Protein AF-A0A432RDG1-F1 (afdb_monomer_lite)

pLDDT: mean 86.41, std 6.57, range [56.5, 96.06]

Foldseek 3Di:
DLVVLLVVLVVLQVQLVVLVVPPPDPPVVSVVSSVVSCVCSLVSCVVSLVVVCCVVAVVDPHGPLVVLLVLLVVLLVVQLVVQQVCCCPPVVDDDDPVSSVCSNVVVDRHPPSVSSNVSSVVSVVCVVCVVVVNVCVVDVVVVVVVVVVVVVVVVD

Structure (mmCIF, N/CA/C/O backbone):
data_AF-A0A432RDG1-F1
#
_entry.id   AF-A0A432RDG1-F1
#
loop_
_atom_site.group_PDB
_atom_site.id
_atom_site.type_symbol
_atom_site.label_atom_id
_atom_site.label_alt_id
_atom_site.label_comp_id
_atom_site.label_asym_id
_atom_site.label_entity_id
_atom_site.label_seq_id
_atom_site.pdbx_PDB_ins_code
_atom_site.Cartn_x
_atom_site.Cartn_y
_atom_site.Cartn_z
_atom_site.occupancy
_atom_site.B_iso_or_equiv
_atom_site.auth_seq_id
_atom_site.auth_comp_id
_atom_site.auth_asym_id
_atom_site.auth_atom_id
_atom_site.pdbx_PDB_model_num
ATOM 1 N N . MET A 1 1 ? -7.471 18.696 6.693 1.00 64.75 1 MET A N 1
ATOM 2 C CA . MET A 1 1 ? -6.035 18.583 7.064 1.00 64.75 1 MET A CA 1
ATOM 3 C C . MET A 1 1 ? -5.393 17.302 6.543 1.00 64.75 1 MET A C 1
ATOM 5 O O . MET A 1 1 ? -4.298 17.383 6.000 1.00 64.75 1 MET A O 1
ATOM 9 N N . ILE A 1 2 ? -6.029 16.132 6.692 1.00 80.62 2 ILE A N 1
ATOM 10 C CA . ILE A 1 2 ? -5.432 14.869 6.232 1.00 80.62 2 ILE A CA 1
ATOM 11 C C . ILE A 1 2 ? -5.321 14.763 4.707 1.00 80.62 2 ILE A C 1
ATOM 13 O O . ILE A 1 2 ? -4.343 14.217 4.206 1.00 80.62 2 ILE A O 1
ATOM 17 N N . ASP A 1 3 ? -6.258 15.360 3.974 1.00 83.75 3 ASP A N 1
ATOM 18 C CA . ASP A 1 3 ? -6.261 15.342 2.507 1.00 83.75 3 ASP A CA 1
ATOM 19 C C . ASP A 1 3 ? -5.093 16.141 1.919 1.00 83.75 3 ASP A C 1
ATOM 21 O O . ASP A 1 3 ? -4.480 15.712 0.949 1.00 83.75 3 ASP A O 1
ATOM 25 N N . ILE A 1 4 ? -4.699 17.240 2.575 1.00 87.19 4 ILE A N 1
ATOM 26 C CA . ILE A 1 4 ? -3.528 18.043 2.187 1.00 87.19 4 ILE A CA 1
ATOM 27 C C . ILE A 1 4 ? -2.240 17.232 2.374 1.00 87.19 4 ILE A C 1
ATOM 29 O O . ILE A 1 4 ? -1.399 17.197 1.481 1.00 87.19 4 ILE A O 1
ATOM 33 N N . LYS A 1 5 ? -2.100 16.530 3.510 1.00 87.44 5 LYS A N 1
ATOM 34 C CA . LYS A 1 5 ? -0.937 15.664 3.774 1.00 87.44 5 LYS A CA 1
ATOM 35 C C . LYS A 1 5 ? -0.832 14.549 2.736 1.00 87.44 5 LYS A C 1
ATOM 37 O O . LYS A 1 5 ? 0.238 14.347 2.177 1.00 87.44 5 LYS A O 1
ATOM 42 N N . LYS A 1 6 ? -1.948 13.878 2.427 1.00 85.19 6 LYS A N 1
ATOM 43 C CA . LYS A 1 6 ? -2.005 12.881 1.349 1.00 85.19 6 LYS A CA 1
ATOM 44 C C . LYS A 1 6 ? -1.621 13.490 0.002 1.00 85.19 6 LYS A C 1
ATOM 46 O O . LYS A 1 6 ? -0.825 12.890 -0.704 1.00 85.19 6 LYS A O 1
ATOM 51 N N . GLY A 1 7 ? -2.122 14.681 -0.326 1.00 88.06 7 GLY A N 1
ATOM 52 C CA . GLY A 1 7 ? -1.780 15.383 -1.565 1.00 88.06 7 GLY A CA 1
ATOM 53 C C . GLY A 1 7 ? -0.280 15.653 -1.709 1.00 88.06 7 GLY A C 1
ATOM 54 O O . GLY A 1 7 ? 0.296 15.345 -2.746 1.00 88.06 7 GLY A O 1
ATOM 55 N N . ILE A 1 8 ? 0.375 16.143 -0.652 1.00 90.88 8 ILE A N 1
ATOM 56 C CA . ILE A 1 8 ? 1.833 16.365 -0.643 1.00 90.88 8 ILE A CA 1
ATOM 57 C C . ILE A 1 8 ? 2.590 15.046 -0.857 1.00 90.88 8 ILE A C 1
ATOM 59 O O . ILE A 1 8 ? 3.550 15.001 -1.622 1.00 90.88 8 ILE A O 1
ATOM 63 N N . LEU A 1 9 ? 2.137 13.961 -0.225 1.00 90.56 9 LEU A N 1
ATOM 64 C CA . LEU A 1 9 ? 2.739 12.638 -0.397 1.00 90.56 9 LEU A CA 1
ATOM 65 C C . LEU A 1 9 ? 2.556 12.107 -1.829 1.00 90.56 9 LEU A C 1
ATOM 67 O O . LEU A 1 9 ? 3.493 11.533 -2.379 1.00 90.56 9 LEU A O 1
ATOM 71 N N . VAL A 1 10 ? 1.399 12.346 -2.464 1.00 89.50 10 VAL A N 1
ATOM 72 C CA . VAL A 1 10 ? 1.170 11.987 -3.879 1.00 89.50 10 VAL A CA 1
ATOM 73 C C . VAL A 1 10 ? 2.147 12.744 -4.773 1.00 89.50 10 VAL A C 1
ATOM 75 O O . VAL A 1 10 ? 2.767 12.141 -5.643 1.00 89.50 10 VAL A O 1
ATOM 78 N N . LEU A 1 11 ? 2.329 14.048 -4.542 1.00 91.12 11 LEU A N 1
ATOM 79 C CA . LEU A 1 11 ? 3.281 14.852 -5.313 1.00 91.12 11 LEU A CA 1
ATOM 80 C C . LEU A 1 11 ? 4.718 14.339 -5.158 1.00 91.12 11 LEU A C 1
ATOM 82 O O . LEU A 1 11 ? 5.439 14.253 -6.149 1.00 91.12 11 LEU A O 1
ATOM 86 N N . GLY A 1 12 ? 5.122 13.953 -3.945 1.00 88.75 12 GLY A N 1
ATOM 87 C CA . GLY A 1 12 ? 6.438 13.358 -3.706 1.00 88.75 12 GLY A CA 1
ATOM 88 C C . GLY A 1 12 ? 6.632 12.023 -4.434 1.00 88.75 12 GLY A C 1
ATOM 89 O O . GLY A 1 12 ? 7.689 11.797 -5.018 1.00 88.75 12 GLY A O 1
ATOM 90 N N . MET A 1 13 ? 5.610 11.163 -4.446 1.00 89.69 13 MET A N 1
ATOM 91 C CA . MET A 1 13 ? 5.640 9.874 -5.147 1.00 89.69 13 MET A CA 1
ATOM 92 C C . MET A 1 13 ? 5.726 10.073 -6.665 1.00 89.69 13 MET A C 1
ATOM 94 O O . MET A 1 13 ? 6.549 9.447 -7.330 1.00 89.69 13 MET A O 1
ATOM 98 N N . LEU A 1 14 ? 4.931 10.998 -7.216 1.00 89.62 14 LEU A N 1
ATOM 99 C CA . LEU A 1 14 ? 5.005 11.366 -8.631 1.00 89.62 14 LEU A CA 1
ATOM 100 C C . LEU A 1 14 ? 6.391 11.904 -8.996 1.00 89.62 14 LEU A C 1
ATOM 102 O O . LEU A 1 14 ? 6.940 11.510 -10.019 1.00 89.62 14 LEU A O 1
ATOM 106 N N . LEU A 1 15 ? 6.985 12.754 -8.152 1.00 89.75 15 LEU A N 1
ATOM 107 C CA . LEU A 1 15 ? 8.340 13.258 -8.368 1.00 89.75 15 LEU A CA 1
ATOM 108 C C . LEU A 1 15 ? 9.369 12.117 -8.407 1.00 89.75 15 LEU A C 1
ATOM 110 O O . LEU A 1 15 ? 10.203 12.085 -9.312 1.00 89.75 15 LEU A O 1
ATOM 114 N N . ALA A 1 16 ? 9.298 11.177 -7.460 1.00 88.31 16 ALA A N 1
ATOM 115 C CA . ALA A 1 16 ? 10.211 10.039 -7.400 1.00 88.31 16 ALA A CA 1
ATOM 116 C C . ALA A 1 16 ? 10.127 9.171 -8.663 1.00 88.31 16 ALA A C 1
ATOM 118 O O . ALA A 1 16 ? 11.168 8.833 -9.234 1.00 88.31 16 ALA A O 1
ATOM 119 N N . HIS A 1 17 ? 8.910 8.882 -9.135 1.00 87.25 17 HIS A N 1
ATOM 120 C CA . HIS A 1 17 ? 8.693 8.127 -10.366 1.00 87.25 17 HIS A CA 1
ATOM 121 C C . HIS A 1 17 ? 9.110 8.903 -11.613 1.00 87.25 17 HIS A C 1
ATOM 123 O O . HIS A 1 17 ? 9.752 8.322 -12.479 1.00 87.25 17 HIS A O 1
ATOM 129 N N . CYS A 1 18 ? 8.842 10.209 -11.706 1.00 88.50 18 CYS A N 1
ATOM 130 C CA . CYS A 1 18 ? 9.349 11.027 -12.811 1.00 88.50 18 CYS A CA 1
ATOM 131 C C . CYS A 1 18 ? 10.879 10.930 -12.916 1.00 88.50 18 CYS A C 1
ATOM 133 O O . CYS A 1 18 ? 11.409 10.736 -14.007 1.00 88.50 18 CYS A O 1
ATOM 135 N N . ILE A 1 19 ? 11.596 10.996 -11.789 1.00 87.44 19 ILE A N 1
ATOM 136 C CA . ILE A 1 19 ? 13.055 10.826 -11.783 1.00 87.44 19 ILE A CA 1
ATOM 137 C C . ILE A 1 19 ? 13.438 9.419 -12.268 1.00 87.44 19 ILE A C 1
ATOM 139 O O . ILE A 1 19 ? 14.300 9.302 -13.131 1.00 87.44 19 ILE A O 1
ATOM 143 N N . GLN A 1 20 ? 12.784 8.364 -11.773 1.00 85.00 20 GLN A N 1
ATOM 144 C CA . GLN A 1 20 ? 13.080 6.976 -12.163 1.00 85.00 20 GLN A CA 1
ATOM 145 C C . GLN A 1 20 ? 12.787 6.681 -13.641 1.00 85.00 20 GLN A C 1
ATOM 147 O O . GLN A 1 20 ? 13.546 5.955 -14.276 1.00 85.00 20 GLN A O 1
ATOM 152 N N . PHE A 1 21 ? 11.714 7.249 -14.196 1.00 82.75 21 PHE A N 1
ATOM 153 C CA . PHE A 1 21 ? 11.322 7.044 -15.591 1.00 82.75 21 PHE A CA 1
ATOM 154 C C . PHE A 1 21 ? 12.207 7.812 -16.575 1.00 82.75 21 PHE A C 1
ATOM 156 O O . PHE A 1 21 ? 12.590 7.267 -17.608 1.00 82.75 21 PHE A O 1
ATOM 163 N N . PHE A 1 22 ? 12.523 9.078 -16.284 1.00 83.44 22 PHE A N 1
ATOM 164 C CA . PHE A 1 22 ? 13.253 9.936 -17.224 1.00 83.44 22 PHE A CA 1
ATOM 165 C C . PHE A 1 22 ? 14.772 9.884 -17.051 1.00 83.44 22 PHE A C 1
ATOM 167 O O . PHE A 1 22 ? 15.501 10.293 -17.956 1.00 83.44 22 PHE A O 1
ATOM 174 N N . TYR A 1 23 ? 15.270 9.393 -15.915 1.00 78.75 23 TYR A N 1
ATOM 175 C CA . TYR A 1 23 ? 16.691 9.416 -15.600 1.00 78.75 23 TYR A CA 1
ATOM 176 C C . TYR A 1 23 ? 17.264 8.004 -15.420 1.00 78.75 23 TYR A C 1
ATOM 178 O O . TYR A 1 23 ? 17.197 7.416 -14.347 1.00 78.75 23 TYR A O 1
ATOM 186 N N . SER A 1 24 ? 17.892 7.482 -16.477 1.00 64.44 24 SER A N 1
ATOM 187 C CA . SER A 1 24 ? 18.588 6.179 -16.483 1.00 64.44 24 SER A CA 1
ATOM 188 C C . SER A 1 24 ? 20.103 6.295 -16.191 1.00 64.44 24 SER A C 1
ATOM 190 O O . SER A 1 24 ? 20.841 5.316 -16.244 1.00 64.44 24 SER A O 1
ATOM 192 N N . GLY A 1 25 ? 20.598 7.503 -15.887 1.00 68.06 25 GLY A N 1
ATOM 193 C CA . GLY A 1 25 ? 22.022 7.774 -15.655 1.00 68.06 25 GLY A CA 1
ATOM 194 C C . GLY A 1 25 ? 22.507 7.494 -14.225 1.00 68.06 25 GLY A C 1
ATOM 195 O O . GLY A 1 25 ? 21.731 7.462 -13.274 1.00 68.06 25 GLY A O 1
ATOM 196 N N . SER A 1 26 ? 23.827 7.387 -14.042 1.00 72.06 26 SER A N 1
ATOM 197 C CA . SER A 1 26 ? 24.503 7.108 -12.759 1.00 72.06 26 SER A CA 1
ATOM 198 C C . SER A 1 26 ? 24.633 8.321 -11.821 1.00 72.06 26 SER A C 1
ATOM 200 O O . SER A 1 26 ? 25.583 8.412 -11.041 1.00 72.06 26 SER A O 1
ATOM 202 N N . ASN A 1 27 ? 23.730 9.298 -11.910 1.00 83.50 27 ASN A N 1
ATOM 203 C CA . ASN A 1 27 ? 23.831 10.509 -11.098 1.00 83.50 27 ASN A CA 1
ATOM 204 C C . ASN A 1 27 ? 23.299 10.232 -9.694 1.00 83.50 27 ASN A C 1
ATOM 206 O O . ASN A 1 27 ? 22.091 10.203 -9.448 1.00 83.50 27 ASN A O 1
ATOM 210 N N . LEU A 1 28 ? 24.246 9.996 -8.788 1.00 85.12 28 LEU A N 1
ATOM 211 C CA . LEU A 1 28 ? 24.001 9.561 -7.418 1.00 85.12 28 LEU A CA 1
ATOM 212 C C . LEU A 1 28 ? 23.024 10.487 -6.680 1.00 85.12 28 LEU A C 1
ATOM 214 O O . LEU A 1 28 ? 22.172 10.005 -5.943 1.00 85.12 28 LEU A O 1
ATOM 218 N N . LEU A 1 29 ? 23.087 11.800 -6.933 1.00 87.06 29 LEU A N 1
ATOM 219 C CA . LEU A 1 29 ? 22.193 12.781 -6.313 1.00 87.06 29 LEU A CA 1
ATOM 220 C C . LEU A 1 29 ? 20.721 12.540 -6.668 1.00 87.06 29 LEU A C 1
ATOM 222 O O . LEU A 1 29 ? 19.878 12.494 -5.776 1.00 87.06 29 LEU A O 1
ATOM 226 N N . LEU A 1 30 ? 20.405 12.347 -7.951 1.00 86.94 30 LEU A N 1
ATOM 227 C CA . LEU A 1 30 ? 19.032 12.086 -8.404 1.00 86.94 30 LEU A CA 1
ATOM 228 C C . LEU A 1 30 ? 18.506 10.756 -7.859 1.00 86.94 30 LEU A C 1
ATOM 230 O O . LEU A 1 30 ? 17.350 10.680 -7.441 1.00 86.94 30 LEU A O 1
ATOM 234 N N . LYS A 1 31 ? 19.370 9.737 -7.796 1.00 86.56 31 LYS A N 1
ATOM 235 C CA . LYS A 1 31 ? 19.035 8.448 -7.188 1.00 86.56 31 LYS A CA 1
ATOM 236 C C . LYS A 1 31 ? 18.710 8.598 -5.698 1.00 86.56 31 LYS A C 1
ATOM 238 O O . LYS A 1 31 ? 17.635 8.180 -5.279 1.00 86.56 31 LYS A O 1
ATOM 243 N N . CYS A 1 32 ? 19.569 9.270 -4.927 1.00 88.12 32 CYS A N 1
ATOM 244 C CA . CYS A 1 32 ? 19.329 9.530 -3.505 1.00 88.12 32 CYS A CA 1
ATOM 245 C C . CYS A 1 32 ? 18.0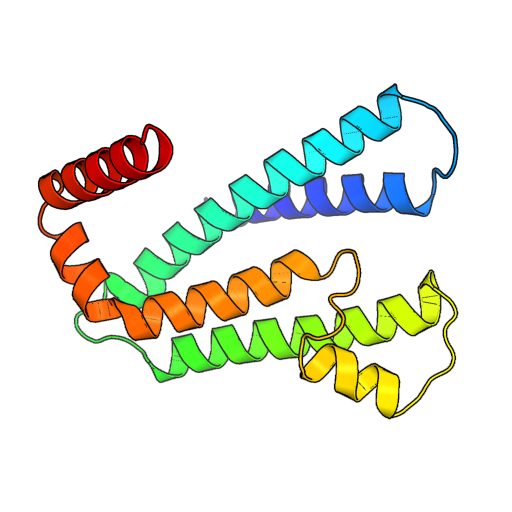46 10.337 -3.267 1.00 88.12 32 CYS A C 1
ATOM 247 O O . CYS A 1 32 ? 17.297 10.028 -2.344 1.00 88.12 32 CYS A O 1
ATOM 249 N N . ILE A 1 33 ? 17.764 11.348 -4.097 1.00 89.44 33 ILE A N 1
ATOM 250 C CA . ILE A 1 33 ? 16.529 12.139 -3.994 1.00 89.44 33 ILE A CA 1
ATOM 251 C C . ILE A 1 33 ? 15.300 11.261 -4.251 1.00 89.44 33 ILE A C 1
ATOM 253 O O . ILE A 1 33 ? 14.333 11.345 -3.496 1.00 89.44 33 ILE A O 1
ATOM 257 N N . SER A 1 34 ? 15.333 10.414 -5.284 1.00 89.56 34 SER A N 1
ATOM 258 C CA . SER A 1 34 ? 14.226 9.506 -5.607 1.00 89.56 34 SER A CA 1
ATOM 259 C C . SER A 1 34 ? 13.990 8.472 -4.501 1.00 89.56 34 SER A C 1
ATOM 261 O O . SER A 1 34 ? 12.855 8.286 -4.065 1.00 89.56 34 SER A O 1
ATOM 263 N N . GLU A 1 35 ? 15.049 7.846 -3.984 1.00 88.25 35 GLU A N 1
ATOM 264 C CA . GLU A 1 35 ? 14.954 6.882 -2.881 1.00 88.25 35 GLU A CA 1
ATOM 265 C C . GLU A 1 35 ? 14.443 7.536 -1.593 1.00 88.25 35 GLU A C 1
ATOM 267 O O . GLU A 1 35 ? 13.533 7.011 -0.952 1.00 88.25 35 GLU A O 1
ATOM 272 N N . TYR A 1 36 ? 14.960 8.718 -1.246 1.00 89.81 36 TYR A N 1
ATOM 273 C CA . TYR A 1 36 ? 14.481 9.486 -0.100 1.00 89.81 36 TYR A CA 1
ATOM 274 C C . TYR A 1 36 ? 13.003 9.860 -0.248 1.00 89.81 36 TYR A C 1
ATOM 276 O O . TYR A 1 36 ? 12.214 9.668 0.679 1.00 89.81 36 TYR A O 1
ATOM 284 N N . ALA A 1 37 ? 12.605 10.349 -1.426 1.00 89.06 37 ALA A N 1
ATOM 285 C CA . ALA A 1 37 ? 11.216 10.670 -1.717 1.00 89.06 37 ALA A CA 1
ATOM 286 C C . ALA A 1 37 ? 10.320 9.428 -1.598 1.00 89.06 37 ALA A C 1
ATOM 288 O O . ALA A 1 37 ? 9.276 9.507 -0.954 1.00 89.06 37 ALA A O 1
ATOM 289 N N . ASN A 1 38 ? 10.735 8.271 -2.119 1.00 88.19 38 ASN A N 1
ATOM 290 C CA . ASN A 1 38 ? 9.996 7.013 -1.972 1.00 88.19 38 ASN A CA 1
ATOM 291 C C . ASN A 1 38 ? 9.865 6.579 -0.504 1.00 88.19 38 ASN A C 1
ATOM 293 O O . ASN A 1 38 ? 8.766 6.245 -0.067 1.00 88.19 38 ASN A O 1
ATOM 297 N N . LEU A 1 39 ? 10.937 6.651 0.289 1.00 88.81 39 LEU A N 1
ATOM 298 C CA . LEU A 1 39 ? 10.907 6.288 1.712 1.00 88.81 39 LEU A CA 1
ATOM 299 C C . LEU A 1 39 ? 9.963 7.186 2.523 1.00 88.81 39 LEU A C 1
ATOM 301 O O . LEU A 1 39 ? 9.137 6.698 3.304 1.00 88.81 39 LEU A O 1
ATOM 305 N N . VAL A 1 40 ? 10.058 8.502 2.329 1.00 91.12 40 VAL A N 1
ATOM 306 C CA . VAL A 1 40 ? 9.215 9.478 3.034 1.00 91.12 40 VAL A CA 1
ATOM 307 C C . VAL A 1 40 ? 7.759 9.356 2.595 1.00 91.12 40 VAL A C 1
ATOM 309 O O . VAL A 1 40 ? 6.852 9.384 3.428 1.00 91.12 40 VAL A O 1
ATOM 312 N N . THR A 1 41 ? 7.514 9.204 1.294 1.00 90.50 41 THR A N 1
ATOM 313 C CA . THR A 1 41 ? 6.148 9.131 0.768 1.00 90.50 41 THR A CA 1
ATOM 314 C C . THR A 1 41 ? 5.473 7.835 1.171 1.00 90.50 41 THR A C 1
ATOM 316 O O . THR A 1 41 ? 4.344 7.882 1.656 1.00 90.50 41 THR A O 1
ATOM 319 N N . PHE A 1 42 ? 6.169 6.700 1.087 1.00 85.88 42 PHE A N 1
ATOM 320 C CA . PHE A 1 42 ? 5.640 5.415 1.528 1.00 85.88 42 PHE A CA 1
ATOM 321 C C . PHE A 1 42 ? 5.271 5.419 3.012 1.00 85.88 42 PHE A C 1
ATOM 323 O O . PHE A 1 42 ? 4.120 5.152 3.363 1.00 85.88 42 PHE A O 1
ATOM 330 N N . SER A 1 43 ? 6.220 5.767 3.883 1.00 90.75 43 SER A N 1
ATOM 331 C CA . SER A 1 43 ? 5.985 5.806 5.332 1.00 90.75 43 SER A CA 1
ATOM 332 C C . SER A 1 43 ? 4.881 6.801 5.703 1.00 90.75 43 SER A C 1
ATOM 334 O O . SER A 1 43 ? 3.996 6.493 6.508 1.00 90.75 43 SER A O 1
ATOM 336 N N . GLY A 1 44 ? 4.859 7.967 5.053 1.00 90.94 44 GLY A N 1
ATOM 337 C CA . GLY A 1 44 ? 3.811 8.964 5.229 1.00 90.94 44 GLY A CA 1
ATOM 338 C C . GLY A 1 44 ? 2.435 8.469 4.778 1.00 90.94 44 GLY A C 1
ATOM 339 O O . GLY A 1 44 ? 1.444 8.689 5.485 1.00 90.94 44 GLY A O 1
ATOM 340 N N . PHE A 1 45 ? 2.351 7.775 3.639 1.00 90.00 45 PHE A N 1
ATOM 341 C CA . PHE A 1 45 ? 1.104 7.178 3.166 1.00 90.00 45 PHE A CA 1
ATOM 342 C C . PHE A 1 45 ? 0.625 6.082 4.098 1.00 90.00 45 PHE A C 1
ATOM 344 O O . PHE A 1 45 ? -0.553 6.083 4.443 1.00 90.00 45 PHE A O 1
ATOM 351 N N . PHE A 1 46 ? 1.519 5.206 4.552 1.00 89.81 46 PHE A N 1
ATOM 352 C CA . PHE A 1 46 ? 1.203 4.155 5.512 1.00 89.81 46 PHE A CA 1
ATOM 353 C C . PHE A 1 46 ? 0.604 4.741 6.797 1.00 89.81 46 PHE A C 1
ATOM 355 O O . PHE A 1 46 ? -0.461 4.311 7.242 1.00 89.81 46 PHE A O 1
ATOM 362 N N . PHE A 1 47 ? 1.211 5.797 7.344 1.00 90.31 47 PHE A N 1
ATOM 363 C CA . PHE A 1 47 ? 0.703 6.459 8.545 1.00 90.31 47 PHE A CA 1
ATOM 364 C C . PHE A 1 47 ? -0.650 7.148 8.313 1.00 90.31 47 PHE A C 1
ATOM 366 O O . PHE A 1 47 ? -1.594 6.970 9.087 1.00 90.31 47 PHE A O 1
ATOM 373 N N . CYS A 1 48 ? -0.783 7.907 7.220 1.00 90.69 48 CYS A N 1
ATOM 374 C CA . CYS A 1 48 ? -2.048 8.554 6.867 1.00 90.69 48 CYS A CA 1
ATOM 375 C C . CYS A 1 48 ? -3.156 7.526 6.604 1.00 90.69 48 CYS A C 1
ATOM 377 O O . CYS A 1 48 ? -4.314 7.763 6.951 1.00 90.69 48 CYS A O 1
ATOM 379 N N . PHE A 1 49 ? -2.815 6.395 5.990 1.00 90.00 49 PHE A N 1
ATOM 380 C CA . PHE A 1 49 ? -3.725 5.293 5.720 1.00 90.00 49 PHE A CA 1
ATOM 381 C C . PHE A 1 49 ? -4.190 4.627 7.016 1.00 90.00 49 PHE A C 1
ATOM 383 O O . PHE A 1 49 ? -5.396 4.476 7.214 1.00 90.00 49 PHE A O 1
ATOM 390 N N . GLY A 1 50 ? -3.267 4.315 7.930 1.00 89.69 50 GLY A N 1
ATOM 391 C CA . GLY A 1 50 ? -3.583 3.760 9.246 1.00 89.69 50 GLY A CA 1
ATOM 392 C C . GLY A 1 50 ? -4.484 4.684 10.067 1.00 89.69 50 GLY A C 1
ATOM 393 O O . GLY A 1 50 ? -5.515 4.249 10.576 1.00 89.69 50 GLY A O 1
ATOM 394 N N . TYR A 1 51 ? -4.178 5.984 10.113 1.00 89.38 51 TYR A N 1
ATOM 395 C CA . TYR A 1 51 ? -5.010 6.961 10.822 1.00 89.38 51 TYR A CA 1
ATOM 396 C C . TYR A 1 51 ? -6.420 7.089 10.221 1.00 89.38 51 TYR A C 1
ATOM 398 O O . TYR A 1 51 ? -7.410 7.132 10.953 1.00 89.38 51 TYR A O 1
ATOM 406 N N . VAL A 1 52 ? -6.543 7.135 8.888 1.00 89.19 52 VAL A N 1
ATOM 407 C CA . VAL A 1 52 ? -7.866 7.171 8.241 1.00 89.19 52 VAL A CA 1
ATOM 408 C C . VAL A 1 52 ? -8.622 5.865 8.465 1.00 89.19 52 VAL A C 1
ATOM 410 O O . VAL A 1 52 ? -9.827 5.914 8.692 1.00 89.19 52 VAL A O 1
ATOM 413 N N . SER A 1 53 ? -7.936 4.724 8.470 1.00 88.69 53 SER A N 1
ATOM 414 C CA . SER A 1 53 ? -8.537 3.420 8.773 1.00 88.69 53 SER A CA 1
ATOM 415 C C . SER A 1 53 ? -9.059 3.364 10.209 1.00 88.69 53 SER A C 1
ATOM 417 O O . SER A 1 53 ? -10.196 2.950 10.430 1.00 88.69 53 SER A O 1
ATOM 419 N N . TRP A 1 54 ? -8.299 3.882 11.180 1.00 88.38 54 TRP A N 1
ATOM 420 C CA . TRP A 1 54 ? -8.759 4.047 12.561 1.00 88.38 54 TRP A CA 1
ATOM 421 C C . TRP A 1 54 ? -10.048 4.876 12.635 1.00 88.38 54 TRP A C 1
ATOM 423 O O . TRP A 1 54 ? -11.052 4.439 13.201 1.00 88.38 54 TRP A O 1
ATOM 433 N N . LEU A 1 55 ? -10.057 6.050 11.996 1.00 88.06 55 LEU A N 1
ATOM 434 C CA . LEU A 1 55 ? -11.212 6.948 11.996 1.00 88.06 55 LEU A CA 1
ATOM 435 C C . LEU A 1 55 ? -12.433 6.346 11.276 1.00 88.06 55 LEU A C 1
ATOM 437 O O . LEU A 1 55 ? -13.570 6.544 11.706 1.00 88.06 55 LEU A O 1
ATOM 441 N N . ALA A 1 56 ? -12.212 5.640 10.166 1.00 86.44 56 ALA A N 1
ATOM 442 C CA . ALA A 1 56 ? -13.268 5.135 9.297 1.00 86.44 56 ALA A CA 1
ATOM 443 C C . ALA A 1 56 ? -13.875 3.809 9.776 1.00 86.44 56 ALA A C 1
ATOM 445 O O . ALA A 1 56 ? -15.062 3.572 9.502 1.00 86.44 56 ALA A O 1
ATOM 446 N N . TYR A 1 57 ? -13.084 2.965 10.445 1.00 88.38 57 TYR A N 1
ATOM 447 C CA . TYR A 1 57 ? -13.445 1.586 10.778 1.00 88.38 57 TYR A CA 1
ATOM 448 C C . TYR A 1 57 ? -13.547 1.351 12.285 1.00 88.38 57 TYR A C 1
ATOM 450 O O . TYR A 1 57 ? -14.598 0.919 12.741 1.00 88.38 57 TYR A O 1
ATOM 458 N N . PHE A 1 58 ? -12.508 1.693 13.047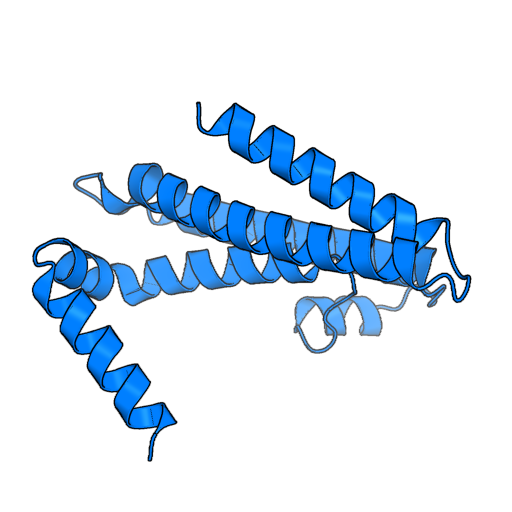 1.00 85.75 58 PHE A N 1
ATOM 459 C CA . PHE A 1 58 ? -12.377 1.298 14.456 1.00 85.75 58 PHE A CA 1
ATOM 460 C C . PHE A 1 58 ? -12.977 2.287 15.459 1.00 85.75 58 PHE A C 1
ATOM 462 O O . PHE A 1 58 ? -13.314 1.906 16.572 1.00 85.75 58 PHE A O 1
ATOM 469 N N . LYS A 1 59 ? -13.160 3.558 15.084 1.00 85.19 59 LYS A N 1
ATOM 470 C CA . LYS A 1 59 ? -13.847 4.541 15.944 1.00 85.19 59 LYS A CA 1
ATOM 471 C C . LYS A 1 59 ? -15.361 4.282 16.066 1.00 85.19 59 LYS A C 1
ATOM 473 O O . LYS A 1 59 ? -16.025 4.898 16.894 1.00 85.19 59 LYS A O 1
ATOM 478 N N . LYS A 1 60 ? -15.934 3.446 15.199 1.00 83.06 60 LYS A N 1
ATOM 479 C CA . LYS A 1 60 ? -17.376 3.169 15.160 1.00 83.06 60 LYS A CA 1
ATOM 480 C C . LYS A 1 60 ? -17.718 2.014 16.093 1.00 83.06 60 LYS A C 1
ATOM 482 O O . LYS A 1 60 ? -16.912 1.110 16.241 1.00 83.06 60 LYS A O 1
ATOM 487 N N . GLU A 1 61 ? -18.934 2.021 16.640 1.00 77.94 61 GLU A N 1
ATOM 488 C CA . GLU A 1 61 ? -19.427 0.943 17.517 1.00 77.94 61 GLU A CA 1
ATOM 489 C C . GLU A 1 61 ? -19.418 -0.429 16.835 1.00 77.94 61 GLU A C 1
ATOM 491 O O . GLU A 1 61 ? -19.168 -1.436 17.482 1.00 77.94 61 GLU A O 1
ATOM 496 N N . ASN A 1 62 ? -19.663 -0.464 15.521 1.00 84.31 62 ASN A N 1
ATOM 497 C CA . ASN A 1 62 ? -19.640 -1.685 14.726 1.00 84.31 62 ASN A CA 1
ATOM 498 C C . ASN A 1 62 ? -18.600 -1.588 13.613 1.00 84.31 62 ASN A C 1
ATOM 500 O O . ASN A 1 62 ? -18.535 -0.585 12.889 1.00 84.31 62 ASN A O 1
ATOM 504 N N . LEU A 1 63 ? -17.848 -2.674 13.429 1.00 87.94 63 LEU A N 1
ATOM 505 C CA . LEU A 1 63 ? -16.873 -2.809 12.354 1.00 87.94 63 LEU A CA 1
ATOM 506 C C . LEU A 1 63 ? -17.584 -2.840 10.992 1.00 87.94 63 LEU A C 1
ATOM 508 O O . LEU A 1 63 ? -18.377 -3.744 10.721 1.00 87.94 63 LEU A O 1
ATOM 512 N N . PRO A 1 64 ? -17.307 -1.886 10.086 1.00 91.88 64 PRO A N 1
ATOM 513 C CA . PRO A 1 64 ? -17.940 -1.843 8.774 1.00 91.88 64 PRO A CA 1
ATOM 514 C C . PRO A 1 64 ? -17.231 -2.797 7.797 1.00 91.88 64 PRO A C 1
ATOM 516 O O . PRO A 1 64 ? -16.577 -2.351 6.849 1.00 91.88 64 PRO A O 1
ATOM 519 N N . VAL A 1 65 ? -17.382 -4.106 8.020 1.00 91.94 65 VAL A N 1
ATOM 520 C CA . VAL A 1 65 ? -16.712 -5.193 7.276 1.00 91.94 65 VAL A CA 1
ATOM 521 C C . VAL A 1 65 ? -16.828 -5.018 5.761 1.00 91.94 65 VAL A C 1
ATOM 523 O O . VAL A 1 65 ? -15.827 -5.059 5.049 1.00 91.94 65 VAL A O 1
ATOM 526 N N . GLU A 1 66 ? -18.030 -4.725 5.263 1.00 92.75 66 GLU A N 1
ATOM 527 C CA . GLU A 1 66 ? -18.281 -4.523 3.831 1.00 92.75 66 GLU A CA 1
ATOM 528 C C . GLU A 1 66 ? -17.437 -3.379 3.245 1.00 92.75 66 GLU A C 1
ATOM 530 O O . GLU A 1 66 ? -16.902 -3.485 2.141 1.00 92.75 66 GLU A O 1
ATOM 535 N N . LYS A 1 67 ? -17.274 -2.276 3.989 1.00 91.25 67 LYS A N 1
ATOM 536 C CA . LYS A 1 67 ? -16.469 -1.134 3.534 1.00 91.25 67 LYS A CA 1
ATOM 537 C C . LYS A 1 67 ? -14.983 -1.476 3.523 1.00 91.25 67 LYS A C 1
ATOM 539 O O . LYS A 1 67 ? -14.293 -1.052 2.602 1.00 91.25 67 LYS A O 1
ATOM 544 N N . MET A 1 68 ? -14.503 -2.229 4.512 1.00 93.44 68 MET A N 1
ATOM 545 C CA . MET A 1 68 ? -13.109 -2.680 4.570 1.00 93.44 68 MET A CA 1
ATOM 546 C C . MET A 1 68 ? -12.792 -3.638 3.418 1.00 93.44 68 MET A C 1
ATOM 548 O O . MET A 1 68 ? -11.820 -3.416 2.701 1.00 93.44 68 MET A O 1
ATOM 552 N N . LEU A 1 69 ? -13.661 -4.624 3.162 1.00 94.69 69 LEU A N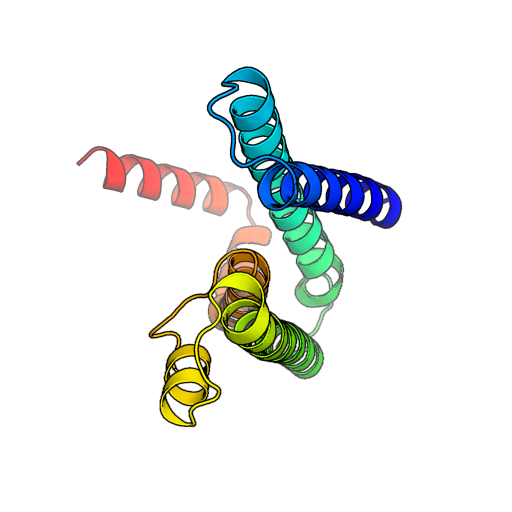 1
ATOM 553 C CA . LEU A 1 69 ? -13.525 -5.541 2.026 1.00 94.69 69 LEU A CA 1
ATOM 554 C C . LEU A 1 69 ? -13.557 -4.799 0.686 1.00 94.69 69 LEU A C 1
ATOM 556 O O . LEU A 1 69 ? -12.712 -5.047 -0.170 1.00 94.69 69 LEU A O 1
ATOM 560 N N . LYS A 1 70 ? -14.467 -3.830 0.516 1.00 95.06 70 LYS A N 1
ATOM 561 C CA . LYS A 1 70 ? -14.502 -2.977 -0.684 1.00 95.06 70 LYS A CA 1
ATOM 562 C C . LYS A 1 70 ? -13.214 -2.174 -0.861 1.00 95.06 70 LYS A C 1
ATOM 564 O O . LYS A 1 70 ? -12.761 -2.028 -1.992 1.00 95.06 70 LYS A O 1
ATOM 569 N N . THR A 1 71 ? -12.630 -1.642 0.212 1.00 93.50 71 THR A N 1
ATOM 570 C CA . THR A 1 71 ? -11.345 -0.929 0.138 1.00 93.50 71 THR A CA 1
ATOM 571 C C . THR A 1 71 ? -10.211 -1.870 -0.254 1.00 93.50 71 THR A C 1
ATOM 573 O O . THR A 1 71 ? -9.499 -1.568 -1.208 1.00 93.50 71 THR A O 1
ATOM 576 N N . ALA A 1 72 ? -10.083 -3.019 0.416 1.00 94.69 72 ALA A N 1
ATOM 577 C CA . ALA A 1 72 ? -9.062 -4.015 0.099 1.00 94.69 72 ALA A CA 1
ATOM 578 C C . ALA A 1 72 ? -9.162 -4.469 -1.364 1.00 94.69 72 ALA A C 1
ATOM 580 O O . ALA A 1 72 ? -8.188 -4.408 -2.110 1.00 94.69 72 ALA A O 1
ATOM 581 N N . PHE A 1 73 ? -10.374 -4.811 -1.807 1.00 96.06 73 PHE A N 1
ATOM 582 C CA . PHE A 1 73 ? -10.632 -5.225 -3.180 1.00 96.06 73 PHE A CA 1
ATOM 583 C C . PHE A 1 73 ? -10.285 -4.132 -4.197 1.00 96.06 73 PHE A C 1
ATOM 585 O O . PHE A 1 73 ? -9.639 -4.417 -5.198 1.00 96.06 73 PHE A O 1
ATOM 592 N N . LYS A 1 74 ? -10.639 -2.866 -3.938 1.00 94.94 74 LYS A N 1
ATOM 593 C CA . LYS A 1 74 ? -10.256 -1.747 -4.817 1.00 94.94 74 LYS A CA 1
ATOM 594 C C . LYS A 1 74 ? -8.741 -1.582 -4.918 1.00 94.94 74 LYS A C 1
ATOM 596 O O . LYS A 1 74 ? -8.242 -1.382 -6.020 1.00 94.94 74 LYS A O 1
ATOM 601 N N . CYS A 1 75 ? -8.022 -1.671 -3.798 1.00 93.62 75 CYS A N 1
ATOM 602 C CA . CYS A 1 75 ? -6.560 -1.613 -3.790 1.00 93.62 75 CYS A CA 1
ATOM 603 C C . CYS A 1 75 ? -5.94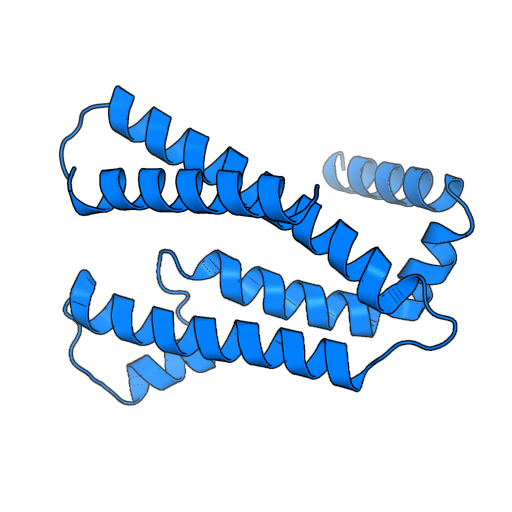9 -2.780 -4.573 1.00 93.62 75 CYS A C 1
ATOM 605 O O . CYS A 1 75 ? -5.034 -2.567 -5.361 1.00 93.62 75 CYS A O 1
ATOM 607 N N . TYR A 1 76 ? -6.492 -3.986 -4.411 1.00 95.00 76 TYR A N 1
ATOM 608 C CA . TYR A 1 76 ? -6.040 -5.171 -5.133 1.00 95.00 76 TYR A CA 1
ATOM 609 C C . TYR A 1 76 ? -6.305 -5.083 -6.643 1.00 95.00 76 TYR A C 1
ATOM 611 O O . TYR A 1 76 ? -5.406 -5.319 -7.441 1.00 95.00 76 TYR A O 1
ATOM 619 N N . VAL A 1 77 ? -7.505 -4.669 -7.061 1.00 95.12 77 VAL A N 1
ATOM 620 C CA . VAL A 1 77 ? -7.817 -4.468 -8.486 1.00 95.12 77 VAL A CA 1
ATOM 621 C C . VAL A 1 77 ? -6.933 -3.378 -9.089 1.00 95.12 77 VAL A C 1
ATOM 623 O O . VAL A 1 77 ? -6.425 -3.549 -10.194 1.00 95.12 77 VAL A O 1
ATOM 626 N N . ALA A 1 78 ? -6.707 -2.278 -8.363 1.00 93.94 78 ALA A N 1
ATOM 627 C CA . ALA A 1 78 ? -5.790 -1.233 -8.804 1.00 93.94 78 ALA A CA 1
ATOM 628 C C . ALA A 1 78 ? -4.362 -1.770 -8.976 1.00 93.94 78 ALA A C 1
ATOM 630 O O . ALA A 1 78 ? -3.737 -1.446 -9.978 1.00 93.94 78 ALA A O 1
ATOM 631 N N . PHE A 1 79 ? -3.890 -2.619 -8.053 1.00 94.19 79 PHE A N 1
ATOM 632 C CA . PHE A 1 79 ? -2.595 -3.297 -8.144 1.00 94.19 79 PHE A CA 1
ATOM 633 C C . PHE A 1 79 ? -2.491 -4.186 -9.389 1.00 94.19 79 PHE A C 1
ATOM 635 O O . PHE A 1 79 ? -1.514 -4.086 -10.124 1.00 94.19 79 PHE A O 1
ATOM 642 N N . VAL A 1 80 ? -3.498 -5.023 -9.660 1.00 92.94 80 VAL A N 1
ATOM 643 C CA . VAL A 1 80 ? -3.481 -5.909 -10.836 1.00 92.94 80 VAL A CA 1
ATOM 644 C C . VAL A 1 80 ? -3.460 -5.085 -12.124 1.00 92.94 80 VAL A C 1
ATOM 646 O O . VAL A 1 80 ? -2.647 -5.342 -13.008 1.00 92.94 80 VAL A O 1
ATOM 649 N N . LEU A 1 81 ? -4.310 -4.058 -12.226 1.00 92.88 81 LEU A N 1
ATOM 650 C CA . LEU A 1 81 ? -4.365 -3.195 -13.408 1.00 92.88 81 LEU A CA 1
ATOM 651 C C . LEU A 1 81 ? -3.060 -2.417 -13.615 1.00 92.88 81 LEU A C 1
ATOM 653 O O . LEU A 1 81 ? -2.537 -2.403 -14.728 1.00 92.88 81 LEU A O 1
ATOM 657 N N . SER A 1 82 ? -2.521 -1.789 -12.565 1.00 91.12 82 SER A N 1
ATOM 658 C CA . SER A 1 82 ? -1.258 -1.051 -12.663 1.00 91.12 82 SER A CA 1
ATOM 659 C C . SER A 1 82 ? -0.089 -1.981 -12.971 1.00 91.12 82 SER A C 1
ATOM 661 O O . SER A 1 82 ? 0.776 -1.628 -13.766 1.00 91.12 82 SER A O 1
ATOM 663 N N . GLY A 1 83 ? -0.103 -3.186 -12.404 1.00 89.88 83 GLY A N 1
ATOM 664 C CA . GLY A 1 83 ? 0.908 -4.205 -12.613 1.00 89.88 83 GLY A CA 1
ATOM 665 C C . GLY A 1 83 ? 0.966 -4.726 -14.043 1.00 89.88 83 GLY A C 1
ATOM 666 O O . GLY A 1 83 ? 2.036 -4.753 -14.647 1.00 89.88 83 GLY A O 1
ATOM 667 N N . VAL A 1 84 ? -0.190 -5.066 -14.620 1.00 90.56 84 VAL A N 1
ATOM 668 C CA . VAL A 1 84 ? -0.280 -5.495 -16.024 1.00 90.56 84 VAL A CA 1
ATOM 669 C C . VAL A 1 84 ? 0.189 -4.375 -16.955 1.00 90.56 84 VAL A C 1
ATOM 671 O O . VAL A 1 84 ? 0.980 -4.620 -17.862 1.00 90.56 84 VAL A O 1
ATOM 674 N N . VAL A 1 85 ? -0.239 -3.130 -16.717 1.00 89.94 85 VAL A N 1
ATOM 675 C CA . VAL A 1 85 ? 0.207 -1.972 -17.512 1.00 89.94 85 VAL A CA 1
ATOM 676 C C . VAL A 1 85 ? 1.720 -1.774 -17.392 1.00 89.94 85 VAL A C 1
ATOM 678 O O . VAL A 1 85 ? 2.387 -1.552 -18.400 1.00 89.94 85 VAL A O 1
ATOM 681 N N . PHE A 1 86 ? 2.280 -1.892 -16.190 1.00 88.31 86 PHE A N 1
ATOM 682 C CA . PHE A 1 86 ? 3.717 -1.770 -15.971 1.00 88.31 86 PHE A CA 1
ATOM 683 C C . PHE A 1 86 ? 4.509 -2.808 -16.779 1.00 88.31 86 PHE A C 1
ATOM 685 O O . PHE A 1 86 ? 5.401 -2.436 -17.541 1.00 88.31 86 PHE A O 1
ATOM 692 N N . LYS A 1 87 ? 4.132 -4.087 -16.701 1.00 88.50 87 LYS A N 1
ATOM 693 C CA . LYS A 1 87 ? 4.794 -5.164 -17.451 1.00 88.50 87 LYS A CA 1
ATOM 694 C C . LYS A 1 87 ? 4.737 -4.968 -18.967 1.00 88.50 87 LYS A C 1
ATOM 696 O O . LYS A 1 87 ? 5.745 -5.117 -19.656 1.00 88.50 87 LYS A O 1
ATOM 701 N N . LEU A 1 88 ? 3.578 -4.563 -19.486 1.00 88.38 88 LEU A N 1
ATOM 702 C CA . LEU A 1 88 ? 3.383 -4.355 -20.923 1.00 88.38 88 LEU A CA 1
ATOM 703 C C . LEU A 1 88 ? 4.157 -3.147 -21.463 1.00 88.38 88 LEU A C 1
ATOM 705 O O . LEU A 1 88 ? 4.760 -3.224 -22.531 1.00 88.38 88 LEU A O 1
ATOM 709 N N . PHE A 1 89 ? 4.119 -2.014 -20.756 1.00 85.62 89 PHE A N 1
ATOM 710 C CA . PHE A 1 89 ? 4.637 -0.747 -21.283 1.00 85.62 89 PHE A CA 1
ATOM 711 C C . PHE A 1 89 ? 6.070 -0.438 -20.849 1.00 85.62 89 PHE A C 1
ATOM 713 O O . PHE A 1 89 ? 6.801 0.204 -21.605 1.00 85.62 89 PHE A O 1
ATOM 720 N N . VAL A 1 90 ? 6.476 -0.871 -19.655 1.00 82.88 90 VAL A N 1
ATOM 721 C CA . VAL A 1 90 ? 7.803 -0.572 -19.098 1.00 82.88 90 VAL A CA 1
ATOM 722 C C . VAL A 1 90 ? 8.771 -1.711 -19.384 1.00 82.88 90 VAL A C 1
ATOM 724 O O . VAL A 1 90 ? 9.819 -1.477 -19.981 1.00 82.88 90 VAL A O 1
ATOM 727 N N . GLU A 1 91 ? 8.398 -2.942 -19.033 1.00 84.31 91 GLU A N 1
ATOM 728 C CA . GLU A 1 91 ? 9.253 -4.120 -19.251 1.00 84.31 91 GLU A CA 1
ATOM 729 C C . GLU A 1 91 ? 9.145 -4.685 -20.675 1.00 84.31 91 GLU A C 1
ATOM 731 O O . GLU A 1 91 ? 9.980 -5.487 -21.088 1.00 84.31 91 GLU A O 1
ATOM 736 N N . ARG A 1 92 ? 8.176 -4.196 -21.465 1.00 83.50 92 ARG A N 1
ATOM 737 C CA . ARG A 1 92 ? 7.918 -4.609 -22.857 1.00 83.50 92 ARG A CA 1
ATOM 738 C C . ARG A 1 92 ? 7.681 -6.114 -22.998 1.00 83.50 92 ARG A C 1
ATOM 740 O O . ARG A 1 92 ? 7.959 -6.692 -24.051 1.00 83.50 92 ARG A O 1
ATOM 747 N N . GLU A 1 93 ? 7.160 -6.743 -21.951 1.00 81.88 93 GLU A N 1
ATOM 748 C CA . GLU A 1 93 ? 6.732 -8.134 -22.009 1.00 81.88 93 GLU A CA 1
ATOM 749 C C . GLU A 1 93 ? 5.476 -8.246 -22.888 1.00 81.88 93 GLU A C 1
ATOM 751 O O . GLU A 1 93 ? 4.620 -7.359 -22.914 1.00 81.88 93 GLU A O 1
ATOM 756 N N . GLY A 1 94 ? 5.364 -9.333 -23.654 1.00 83.94 94 GLY A N 1
ATOM 757 C CA . GLY A 1 94 ? 4.165 -9.598 -24.448 1.00 83.94 94 GLY A CA 1
ATOM 758 C C . GLY A 1 94 ? 2.964 -9.906 -23.553 1.00 83.94 94 GLY A C 1
ATOM 759 O O . GLY A 1 94 ? 3.106 -10.555 -22.517 1.00 83.94 94 GLY A O 1
ATOM 760 N N . PHE A 1 95 ? 1.761 -9.491 -23.963 1.00 86.62 95 PHE A N 1
ATOM 761 C CA . PHE A 1 95 ? 0.545 -9.857 -23.236 1.00 86.62 95 PHE A CA 1
ATOM 762 C C . PHE A 1 95 ? 0.339 -11.375 -23.282 1.00 86.62 95 PHE A C 1
ATOM 764 O O . PHE A 1 95 ? 0.123 -11.952 -24.348 1.00 86.62 95 PHE A O 1
ATOM 771 N N . SER A 1 96 ? 0.397 -12.014 -22.116 1.00 88.31 96 SER A N 1
ATOM 772 C CA . SER A 1 96 ? 0.185 -13.448 -21.944 1.00 88.31 96 SER A CA 1
ATOM 773 C C . SER A 1 96 ? -0.747 -13.696 -20.766 1.00 88.31 96 SER A C 1
ATOM 775 O O . SER A 1 96 ? -0.656 -13.025 -19.737 1.00 88.31 96 SER A O 1
ATOM 777 N N . TYR A 1 97 ? -1.615 -14.698 -20.888 1.00 88.19 97 TYR A N 1
ATOM 778 C CA . TYR A 1 97 ? -2.476 -15.132 -19.787 1.00 88.19 97 TYR A CA 1
ATOM 779 C C . TYR A 1 97 ? -1.665 -15.555 -18.555 1.00 88.19 97 TYR A C 1
ATOM 781 O O . TYR A 1 97 ? -2.069 -15.255 -17.437 1.00 88.19 97 TYR A O 1
ATOM 789 N N . VAL A 1 98 ? -0.486 -16.151 -18.765 1.00 89.56 98 VAL A N 1
ATOM 790 C CA . VAL A 1 98 ? 0.430 -16.575 -17.691 1.00 89.56 98 VAL A CA 1
ATOM 791 C C . VAL A 1 98 ? 0.948 -15.378 -16.884 1.00 89.56 98 VAL A C 1
ATOM 793 O O . VAL A 1 98 ? 1.088 -15.470 -15.671 1.00 89.56 98 VAL A O 1
ATOM 796 N N . LEU A 1 99 ? 1.184 -14.238 -17.542 1.00 88.31 99 LEU A N 1
ATOM 797 C CA . LEU A 1 99 ? 1.638 -13.001 -16.898 1.00 88.31 99 LEU A CA 1
ATOM 798 C C . LEU A 1 99 ? 0.535 -12.388 -16.032 1.00 88.31 99 LEU A C 1
ATOM 800 O O . LEU A 1 99 ? 0.770 -11.934 -14.918 1.00 88.31 99 LEU A O 1
ATOM 804 N N . VAL A 1 100 ? -0.700 -12.376 -16.533 1.00 89.00 100 VAL A N 1
ATOM 805 C CA . VAL A 1 100 ? -1.832 -11.868 -15.748 1.00 89.00 100 VAL A CA 1
ATOM 806 C C . VAL A 1 100 ? -2.088 -12.775 -14.541 1.00 89.00 100 VAL A C 1
ATOM 808 O O . VAL A 1 100 ? -2.320 -12.281 -13.439 1.00 89.00 100 VAL A O 1
ATOM 811 N N . GLU A 1 101 ? -2.002 -14.092 -14.729 1.00 91.31 101 GLU A N 1
ATOM 812 C CA . GLU A 1 101 ? -2.138 -15.072 -13.653 1.00 91.31 101 GLU A CA 1
ATOM 813 C C . GLU A 1 101 ? -1.040 -14.924 -12.590 1.00 91.31 101 GLU A C 1
ATOM 815 O O . GLU A 1 101 ? -1.360 -14.917 -11.402 1.00 91.31 101 GLU A O 1
ATOM 820 N N . SER A 1 102 ? 0.225 -14.730 -12.982 1.00 90.06 102 SER A N 1
ATOM 821 C CA . SER A 1 102 ? 1.329 -14.560 -12.028 1.00 90.06 102 SER A CA 1
ATOM 822 C C . SER A 1 102 ? 1.161 -13.312 -11.155 1.00 90.06 102 SER A C 1
ATOM 824 O O . SER A 1 102 ? 1.413 -13.377 -9.949 1.00 90.06 102 SER A O 1
ATOM 826 N N . ILE A 1 103 ? 0.661 -12.208 -11.722 1.00 90.69 103 ILE A N 1
ATOM 827 C CA . ILE A 1 103 ? 0.363 -10.973 -10.978 1.00 90.69 103 ILE A CA 1
ATOM 828 C C . ILE A 1 103 ? -0.828 -11.179 -10.033 1.00 90.69 103 ILE A C 1
ATOM 830 O O . ILE A 1 103 ? -0.778 -10.776 -8.870 1.00 90.69 103 ILE A O 1
ATOM 834 N N . ILE A 1 104 ? -1.903 -11.824 -10.500 1.00 90.19 104 ILE A N 1
ATOM 835 C CA . ILE A 1 104 ? -3.082 -12.120 -9.669 1.00 90.19 104 ILE A CA 1
ATOM 836 C C . ILE A 1 104 ? -2.686 -13.024 -8.492 1.00 90.19 104 ILE A C 1
ATOM 838 O O . ILE A 1 104 ? -3.037 -12.750 -7.344 1.00 90.19 104 ILE A O 1
ATOM 842 N N . LEU A 1 105 ? -1.905 -14.071 -8.747 1.00 91.00 105 LEU A N 1
ATOM 843 C CA . LEU A 1 105 ? -1.434 -14.997 -7.718 1.00 91.00 105 LEU A CA 1
ATOM 844 C C . LEU A 1 105 ? -0.293 -14.435 -6.858 1.00 91.00 105 LEU A C 1
ATOM 846 O O . LEU A 1 105 ? 0.215 -15.159 -6.003 1.00 91.00 105 LEU A O 1
ATOM 850 N N . LEU A 1 106 ? 0.095 -13.167 -7.050 1.00 88.06 106 LEU A N 1
ATOM 851 C CA . LEU A 1 106 ? 1.178 -12.501 -6.316 1.00 88.06 106 LEU A CA 1
ATOM 852 C C . LEU A 1 106 ? 2.530 -13.224 -6.426 1.00 88.06 106 LEU A C 1
ATOM 854 O O . LEU A 1 106 ? 3.397 -13.049 -5.573 1.00 88.06 106 LEU A O 1
ATOM 858 N N . GLN A 1 107 ? 2.710 -14.039 -7.467 1.00 87.81 107 GLN A N 1
ATOM 859 C CA . GLN A 1 107 ? 3.986 -14.688 -7.776 1.00 87.81 107 GLN A CA 1
ATOM 860 C C . GLN A 1 107 ? 4.976 -13.684 -8.362 1.00 87.81 107 GLN A C 1
ATOM 862 O O . GLN A 1 107 ? 6.180 -13.811 -8.154 1.00 87.81 107 GLN A O 1
ATOM 867 N N . ASP A 1 108 ? 4.450 -12.683 -9.066 1.00 84.94 108 ASP A N 1
ATOM 868 C CA . ASP A 1 108 ? 5.204 -11.552 -9.576 1.00 84.94 108 ASP A CA 1
ATOM 869 C C . ASP A 1 108 ? 4.589 -10.255 -9.039 1.00 84.94 108 ASP A C 1
ATOM 871 O O . ASP A 1 108 ? 3.388 -10.008 -9.194 1.00 84.94 108 ASP A O 1
ATOM 875 N N . ILE A 1 109 ? 5.404 -9.444 -8.364 1.00 87.31 109 ILE A N 1
ATOM 876 C CA . ILE A 1 109 ? 4.985 -8.162 -7.797 1.00 87.31 109 ILE A CA 1
ATOM 877 C C . ILE A 1 109 ? 5.622 -7.062 -8.651 1.00 87.31 109 ILE A C 1
ATOM 879 O O . ILE A 1 109 ? 6.789 -6.729 -8.450 1.00 87.31 109 ILE A O 1
ATOM 883 N N . PRO A 1 110 ? 4.873 -6.492 -9.608 1.00 85.00 110 PRO A N 1
ATOM 884 C CA . PRO A 1 110 ? 5.412 -5.507 -10.528 1.00 85.00 110 PRO A CA 1
ATOM 885 C C . PRO A 1 110 ? 5.843 -4.232 -9.806 1.00 85.00 110 PRO A C 1
ATOM 887 O O . PRO A 1 110 ? 5.165 -3.733 -8.895 1.00 85.00 110 PRO A O 1
ATOM 890 N N . GLY A 1 111 ? 6.958 -3.679 -10.286 1.00 77.56 111 GLY A N 1
ATOM 891 C CA . GLY A 1 111 ? 7.544 -2.448 -9.778 1.00 77.56 111 GLY A CA 1
ATOM 892 C C . GLY A 1 111 ? 6.536 -1.298 -9.734 1.00 77.56 111 GLY A C 1
ATOM 893 O O . GLY A 1 111 ? 5.586 -1.224 -10.517 1.00 77.56 111 GLY A O 1
ATOM 894 N N . TYR A 1 112 ? 6.725 -0.404 -8.763 1.00 77.44 112 TYR A N 1
ATOM 895 C CA . TYR A 1 112 ? 5.884 0.780 -8.517 1.00 77.44 112 TYR A CA 1
ATOM 896 C C . TYR A 1 112 ? 4.446 0.495 -8.037 1.00 77.44 112 TYR A C 1
ATOM 898 O O . TYR A 1 112 ? 3.773 1.414 -7.572 1.00 77.44 112 TYR A O 1
ATOM 906 N N . SER A 1 113 ? 3.978 -0.760 -8.074 1.00 82.25 113 SER A N 1
ATOM 907 C CA . SER A 1 113 ? 2.630 -1.159 -7.625 1.00 82.25 113 SER A CA 1
ATOM 908 C C . SER A 1 113 ? 2.609 -1.798 -6.227 1.00 82.25 113 SER A C 1
ATOM 910 O O . SER A 1 113 ? 1.539 -1.985 -5.646 1.00 82.25 113 SER A O 1
ATOM 912 N N . GLU A 1 114 ? 3.779 -2.073 -5.646 1.00 85.19 114 GLU A N 1
ATOM 913 C CA . GLU A 1 114 ? 3.985 -2.694 -4.323 1.00 85.19 114 GLU A CA 1
ATOM 914 C C . GLU A 1 114 ? 3.189 -2.018 -3.189 1.00 85.19 114 GLU A C 1
ATOM 916 O O . GLU A 1 114 ? 2.709 -2.658 -2.246 1.00 85.19 114 GLU A O 1
ATOM 921 N N . PHE A 1 115 ? 2.982 -0.706 -3.296 1.00 85.38 115 PHE A N 1
ATOM 922 C CA . PHE A 1 115 ? 2.215 0.061 -2.321 1.00 85.38 115 PHE A CA 1
ATOM 923 C C . PHE A 1 115 ? 0.730 -0.320 -2.293 1.00 85.38 115 PHE A C 1
ATOM 925 O O . PHE A 1 115 ? 0.128 -0.402 -1.221 1.00 85.38 115 PHE A O 1
ATOM 932 N N . LEU A 1 116 ? 0.130 -0.588 -3.456 1.00 90.44 116 LEU A N 1
ATOM 933 C CA . LEU A 1 116 ? -1.295 -0.906 -3.569 1.00 90.44 116 LEU A CA 1
ATOM 934 C C . LEU A 1 116 ? -1.609 -2.271 -2.960 1.00 90.44 116 LEU A C 1
ATOM 936 O O . LEU A 1 116 ? -2.579 -2.396 -2.204 1.00 90.44 116 LEU A O 1
ATOM 940 N N . ILE A 1 117 ? -0.763 -3.270 -3.232 1.00 92.81 117 ILE A N 1
ATOM 941 C CA . ILE A 1 117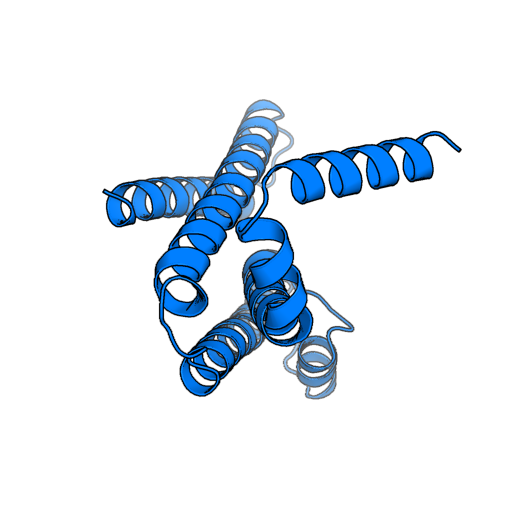 ? -0.924 -4.589 -2.622 1.00 92.81 117 ILE A CA 1
ATOM 942 C C . ILE A 1 117 ? -0.710 -4.525 -1.108 1.00 92.81 117 ILE A C 1
ATOM 944 O O . ILE A 1 117 ? -1.504 -5.100 -0.362 1.00 92.81 117 ILE A O 1
ATOM 948 N N . SER A 1 118 ? 0.259 -3.730 -0.639 1.00 91.25 118 SER A N 1
ATOM 949 C CA . SER A 1 118 ? 0.477 -3.499 0.793 1.00 91.25 118 SER A CA 1
ATOM 950 C C . SER A 1 118 ? -0.786 -2.960 1.474 1.00 91.25 118 SER A C 1
ATOM 952 O O . SER A 1 118 ? -1.225 -3.513 2.481 1.00 91.25 118 SER A O 1
ATOM 954 N N . PHE A 1 119 ? -1.442 -1.938 0.911 1.00 91.69 119 PHE A N 1
ATOM 955 C CA . PHE A 1 119 ? -2.684 -1.398 1.484 1.00 91.69 119 PHE A CA 1
ATOM 956 C C . PHE A 1 119 ? -3.850 -2.387 1.442 1.00 91.69 119 PHE A C 1
ATOM 958 O O . PHE A 1 119 ? -4.642 -2.421 2.388 1.00 91.69 119 PHE A O 1
ATOM 965 N N . SER A 1 120 ? -3.948 -3.214 0.398 1.00 93.88 120 SER A N 1
ATOM 966 C CA . SER A 1 120 ? -4.936 -4.296 0.350 1.00 93.88 120 SER A CA 1
ATOM 967 C C . SER A 1 120 ? -4.734 -5.277 1.509 1.00 93.88 120 SER A C 1
ATOM 969 O O . SER A 1 120 ? -5.645 -5.486 2.317 1.00 93.88 120 SER A O 1
ATOM 971 N N . VAL A 1 121 ? -3.512 -5.798 1.655 1.00 93.06 121 VAL A N 1
ATOM 972 C CA . VAL A 1 121 ? -3.155 -6.779 2.688 1.00 93.06 121 VAL A CA 1
ATOM 973 C C . VAL A 1 121 ? -3.323 -6.198 4.087 1.00 93.06 121 VAL A C 1
ATOM 975 O O . VAL A 1 121 ? -3.942 -6.837 4.931 1.00 93.06 121 VAL A O 1
ATOM 978 N N . ILE A 1 122 ? -2.862 -4.972 4.341 1.00 92.56 122 ILE A N 1
ATOM 979 C CA . ILE A 1 122 ? -3.027 -4.307 5.644 1.00 92.56 122 ILE A CA 1
ATOM 980 C C . ILE A 1 122 ? -4.507 -4.132 5.986 1.00 92.56 122 ILE A C 1
ATOM 982 O O . ILE A 1 122 ? -4.898 -4.325 7.136 1.00 92.56 122 ILE A O 1
ATOM 986 N N . THR A 1 123 ? -5.348 -3.801 5.004 1.00 92.56 123 THR A N 1
ATOM 987 C CA . THR A 1 123 ? -6.793 -3.675 5.233 1.00 92.56 123 THR A CA 1
ATOM 988 C C . THR A 1 123 ? -7.398 -5.019 5.631 1.00 92.56 123 THR A C 1
ATOM 990 O O . THR A 1 123 ? -8.137 -5.081 6.612 1.00 92.56 123 THR A O 1
ATOM 993 N N . LEU A 1 124 ? -7.047 -6.104 4.933 1.00 94.12 124 LEU A N 1
ATOM 994 C CA . LEU A 1 124 ? -7.516 -7.454 5.265 1.00 94.12 124 LEU A CA 1
ATOM 995 C C . LEU A 1 124 ? -6.981 -7.940 6.616 1.00 94.12 124 LEU A C 1
ATOM 997 O O . LEU A 1 124 ? -7.744 -8.471 7.417 1.00 94.12 124 LEU A O 1
ATOM 1001 N N . LEU A 1 125 ? -5.703 -7.701 6.909 1.00 92.50 125 LEU A N 1
ATOM 1002 C CA . LEU A 1 125 ? -5.104 -8.018 8.204 1.00 92.50 125 LEU A CA 1
ATOM 1003 C C . LEU A 1 125 ? -5.777 -7.242 9.331 1.00 92.50 125 LEU A C 1
ATOM 1005 O O . LEU A 1 125 ? -6.069 -7.823 10.367 1.00 92.50 125 LEU A O 1
ATOM 1009 N N . SER A 1 126 ? -6.082 -5.958 9.132 1.00 90.44 126 SER A N 1
ATOM 1010 C CA . SER A 1 126 ? -6.792 -5.165 10.139 1.00 90.44 126 SER A CA 1
ATOM 1011 C C . SER A 1 126 ? -8.222 -5.653 10.371 1.00 90.44 126 SER A C 1
ATOM 1013 O O . SER A 1 126 ? -8.720 -5.560 11.488 1.00 90.44 126 SER A O 1
ATOM 1015 N N . LEU A 1 127 ? -8.868 -6.214 9.343 1.00 91.94 127 LEU A N 1
ATOM 1016 C CA . LEU A 1 127 ? -10.166 -6.865 9.482 1.00 91.94 127 LEU A CA 1
ATOM 1017 C C . LEU A 1 127 ? -10.049 -8.180 10.268 1.00 91.94 127 LEU A C 1
ATOM 1019 O O . LEU A 1 127 ? -10.844 -8.419 11.166 1.00 91.94 127 LEU A O 1
ATOM 1023 N N . PHE A 1 128 ? -9.062 -9.022 9.950 1.00 91.38 128 PHE A N 1
ATOM 1024 C CA . PHE A 1 128 ? -8.854 -10.304 10.631 1.00 91.38 128 PHE A CA 1
ATOM 1025 C C . PHE A 1 128 ? -8.404 -10.130 12.089 1.00 91.38 128 PHE A C 1
ATOM 1027 O O . PHE A 1 128 ? -8.827 -10.874 12.970 1.00 91.38 128 PHE A O 1
ATOM 1034 N N . LEU A 1 129 ? -7.572 -9.119 12.347 1.00 90.06 129 LEU A N 1
ATOM 1035 C CA . LEU A 1 129 ? -7.029 -8.787 13.664 1.00 90.06 129 LEU A CA 1
ATOM 1036 C C . LEU A 1 129 ? -7.854 -7.723 14.398 1.00 90.06 129 LEU A C 1
ATOM 1038 O O . LEU A 1 129 ? -7.355 -7.070 15.318 1.00 90.06 129 LEU A O 1
ATOM 1042 N N . SER A 1 130 ? -9.102 -7.498 13.984 1.00 87.00 130 SER A N 1
ATOM 1043 C CA . SER A 1 130 ? -9.898 -6.378 14.482 1.00 87.00 130 SER A CA 1
ATOM 1044 C C . SER A 1 130 ? -10.109 -6.438 15.995 1.00 87.00 130 SER A C 1
ATOM 1046 O O . SER A 1 130 ? -9.962 -5.425 16.677 1.00 87.00 130 SER A O 1
ATOM 1048 N N . ASN A 1 131 ? -10.365 -7.637 16.527 1.00 83.81 131 ASN A N 1
ATOM 1049 C CA . ASN A 1 131 ? -10.554 -7.867 17.960 1.00 83.81 131 ASN A CA 1
ATOM 1050 C C . ASN A 1 131 ? -9.274 -7.561 18.754 1.00 83.81 131 ASN A C 1
ATOM 1052 O O . ASN A 1 131 ? -9.323 -6.945 19.817 1.00 83.81 131 ASN A O 1
ATOM 1056 N N . GLN A 1 132 ? -8.112 -7.966 18.237 1.00 84.56 132 GLN A N 1
ATOM 1057 C CA . GLN A 1 132 ? -6.816 -7.717 18.865 1.00 84.56 132 GLN A CA 1
ATOM 1058 C C . GLN A 1 132 ? -6.498 -6.219 18.862 1.00 84.56 132 GLN A C 1
ATOM 1060 O O . GLN A 1 132 ? -6.091 -5.676 19.888 1.00 84.56 132 GLN A O 1
ATOM 1065 N N . ILE A 1 133 ? -6.742 -5.536 17.739 1.00 83.94 133 ILE A N 1
ATOM 1066 C CA . ILE A 1 133 ? -6.542 -4.088 17.611 1.00 83.94 133 ILE A CA 1
ATOM 1067 C C . ILE A 1 133 ? -7.416 -3.329 18.617 1.00 83.94 133 ILE A C 1
ATOM 1069 O O . ILE A 1 133 ? -6.936 -2.391 19.258 1.00 83.94 133 ILE A O 1
ATOM 1073 N N . GLU A 1 134 ? -8.669 -3.741 18.806 1.00 81.88 134 GLU A N 1
ATOM 1074 C CA . GLU A 1 134 ? -9.575 -3.111 19.770 1.00 81.88 134 GLU A CA 1
ATOM 1075 C C . GLU A 1 134 ? -9.065 -3.257 21.215 1.00 81.88 134 GLU A C 1
ATOM 1077 O O . GLU A 1 134 ? -8.966 -2.265 21.945 1.00 81.88 134 GLU A O 1
ATOM 1082 N N . ILE A 1 135 ? -8.643 -4.467 21.606 1.00 81.50 135 ILE A N 1
ATOM 1083 C CA . ILE A 1 135 ? -8.058 -4.741 22.930 1.00 81.50 135 ILE A CA 1
ATOM 1084 C C . ILE A 1 135 ? -6.804 -3.887 23.160 1.00 81.50 135 ILE A C 1
ATOM 1086 O O . ILE A 1 135 ? -6.657 -3.264 24.216 1.00 81.50 135 ILE A O 1
ATOM 1090 N N . MET A 1 136 ? -5.911 -3.828 22.169 1.00 79.88 136 MET A N 1
ATOM 1091 C CA . MET A 1 136 ? -4.660 -3.072 22.259 1.00 79.88 136 MET A CA 1
ATOM 1092 C C . MET A 1 136 ? -4.906 -1.565 22.335 1.00 79.88 136 MET A C 1
ATOM 1094 O O . MET A 1 136 ? -4.211 -0.864 23.071 1.00 79.88 136 MET A O 1
ATOM 1098 N N . THR A 1 137 ? -5.916 -1.056 21.628 1.00 76.88 137 THR A N 1
ATOM 1099 C CA . THR A 1 137 ? -6.203 0.384 21.623 1.00 76.88 137 THR A CA 1
ATOM 1100 C C . THR A 1 137 ? -6.875 0.847 22.916 1.00 76.88 137 THR A C 1
ATOM 1102 O O . THR A 1 137 ? -6.701 1.993 23.329 1.00 76.88 137 THR A O 1
ATOM 1105 N N . ARG A 1 138 ? -7.586 -0.047 23.614 1.00 77.06 138 ARG A N 1
ATOM 1106 C CA . ARG A 1 138 ? -8.215 0.261 24.906 1.00 77.06 138 ARG A CA 1
ATOM 1107 C C . ARG A 1 138 ? -7.201 0.470 26.034 1.00 77.06 138 ARG A C 1
ATOM 1109 O O . ARG A 1 138 ? -7.514 1.149 27.010 1.00 77.06 138 ARG A O 1
ATOM 1116 N N . ASN A 1 139 ? -5.999 -0.101 25.930 1.00 78.00 139 ASN A N 1
ATOM 1117 C CA . ASN A 1 139 ? -4.988 0.010 26.976 1.00 78.00 139 ASN A CA 1
ATOM 1118 C C . ASN A 1 139 ? -3.573 0.107 26.385 1.00 78.00 139 ASN A C 1
ATOM 1120 O O . ASN A 1 139 ? -2.953 -0.892 26.022 1.00 78.00 139 ASN A O 1
ATOM 1124 N N . PHE A 1 140 ? -3.048 1.337 26.382 1.00 77.56 140 PHE A N 1
ATOM 1125 C CA . PHE A 1 140 ? -1.742 1.721 25.832 1.00 77.56 140 PHE A CA 1
ATOM 1126 C C . PHE A 1 140 ? -0.567 0.855 26.324 1.00 77.56 140 PHE A C 1
ATOM 1128 O O . PHE A 1 140 ? 0.420 0.682 25.611 1.00 77.56 140 PHE A O 1
ATOM 1135 N N . ARG A 1 141 ? -0.674 0.251 27.518 1.00 72.31 141 ARG A N 1
ATOM 1136 C CA . ARG A 1 141 ? 0.351 -0.661 28.049 1.00 72.31 141 ARG A CA 1
ATOM 1137 C C . ARG A 1 141 ? 0.556 -1.906 27.181 1.00 72.31 141 ARG A C 1
ATOM 1139 O O . ARG A 1 141 ? 1.684 -2.374 27.087 1.00 72.31 141 ARG A O 1
ATOM 1146 N N . TRP A 1 142 ? -0.480 -2.412 26.510 1.00 72.69 142 TRP A N 1
ATOM 1147 C CA . TRP A 1 142 ? -0.342 -3.570 25.618 1.00 72.69 142 TRP A CA 1
ATOM 1148 C C . TRP A 1 142 ? 0.456 -3.251 24.360 1.00 72.69 142 TRP A C 1
ATOM 1150 O O . TRP A 1 142 ? 1.210 -4.105 23.907 1.00 72.69 142 TRP A O 1
ATOM 1160 N N . VAL A 1 143 ? 0.368 -2.015 23.856 1.00 75.88 143 VAL A N 1
ATOM 1161 C CA . VAL A 1 143 ? 1.196 -1.551 22.733 1.00 75.88 143 VAL A CA 1
ATOM 1162 C C . VAL A 1 143 ? 2.676 -1.587 23.121 1.00 75.88 143 VAL A C 1
ATOM 1164 O O . VAL A 1 143 ? 3.493 -2.118 22.370 1.00 75.88 143 VAL A O 1
ATOM 1167 N N . LEU A 1 144 ? 3.012 -1.109 24.325 1.00 77.12 144 LEU A N 1
ATOM 1168 C CA . LEU A 1 144 ? 4.381 -1.162 24.850 1.00 77.12 144 LEU A CA 1
ATOM 1169 C C . LEU A 1 144 ? 4.877 -2.604 25.010 1.00 77.12 144 LEU A C 1
ATOM 1171 O O . LEU A 1 144 ? 5.977 -2.910 24.564 1.00 77.12 144 LEU A O 1
ATOM 1175 N N . VAL A 1 145 ? 4.054 -3.501 25.563 1.00 80.50 145 VAL A N 1
ATOM 1176 C CA . VAL A 1 145 ? 4.410 -4.922 25.730 1.00 80.50 145 VAL A CA 1
ATOM 1177 C C . VAL A 1 145 ? 4.653 -5.604 24.382 1.00 80.50 145 VAL A C 1
ATOM 1179 O O . VAL A 1 145 ? 5.663 -6.286 24.227 1.00 80.50 145 VAL A O 1
ATOM 1182 N N . SER A 1 146 ? 3.795 -5.386 23.380 1.00 76.00 146 SER A N 1
ATOM 1183 C CA . SER A 1 146 ? 4.015 -5.937 22.034 1.00 76.00 146 SER A CA 1
ATOM 1184 C C . SER A 1 146 ? 5.298 -5.413 21.387 1.00 76.00 146 SER A C 1
ATOM 1186 O O . SER A 1 146 ? 6.008 -6.172 20.731 1.00 76.00 146 SER A O 1
ATOM 1188 N N . PHE A 1 147 ? 5.636 -4.141 21.615 1.00 80.94 147 PHE A N 1
ATOM 1189 C CA . PHE A 1 147 ? 6.868 -3.550 21.100 1.00 80.94 147 PHE A CA 1
ATOM 1190 C C . PHE A 1 147 ? 8.105 -4.149 21.785 1.00 80.94 147 PHE A C 1
ATOM 1192 O O . PHE A 1 147 ? 9.080 -4.485 21.117 1.00 80.94 147 PHE A O 1
ATOM 1199 N N . SER A 1 148 ? 8.046 -4.358 23.105 1.00 79.31 148 SER A N 1
ATOM 1200 C CA . SER A 1 148 ? 9.110 -5.012 23.874 1.00 79.31 148 SER A CA 1
ATOM 1201 C C . SER A 1 148 ? 9.335 -6.467 23.457 1.00 79.31 148 SER A C 1
ATOM 1203 O O . SER A 1 148 ? 10.484 -6.881 23.341 1.00 79.31 148 SER A O 1
ATOM 1205 N N . ILE A 1 149 ? 8.265 -7.228 23.197 1.00 82.44 149 ILE A N 1
ATOM 1206 C CA . ILE A 1 149 ? 8.367 -8.620 22.728 1.00 82.44 149 ILE A CA 1
ATOM 1207 C C . ILE A 1 149 ? 9.032 -8.672 21.352 1.00 82.44 149 ILE A C 1
ATOM 1209 O O . ILE A 1 149 ? 9.955 -9.456 21.170 1.00 82.44 149 ILE A O 1
ATOM 1213 N N . LEU A 1 150 ? 8.626 -7.808 20.414 1.00 82.62 150 LEU A N 1
ATOM 1214 C CA . LEU A 1 150 ? 9.251 -7.750 19.090 1.00 82.62 150 LEU A CA 1
ATOM 1215 C C . LEU A 1 150 ? 10.745 -7.428 19.188 1.00 82.62 150 LEU A C 1
ATOM 1217 O O . LEU A 1 150 ? 11.553 -8.141 18.606 1.00 82.62 150 LEU A O 1
ATOM 1221 N N . ILE A 1 151 ? 11.127 -6.412 19.970 1.00 82.81 151 ILE A N 1
ATOM 1222 C CA . ILE A 1 151 ? 12.543 -6.064 20.176 1.00 82.81 151 ILE A CA 1
ATOM 1223 C C . ILE A 1 151 ? 13.320 -7.251 20.756 1.00 82.81 151 ILE A C 1
ATOM 1225 O O . ILE A 1 151 ? 14.432 -7.524 20.315 1.00 82.81 151 ILE A O 1
ATOM 1229 N N . PHE A 1 152 ? 12.737 -7.981 21.709 1.00 79.44 152 PHE A N 1
ATOM 1230 C CA . PHE A 1 152 ? 13.374 -9.159 22.288 1.00 79.44 152 PHE A CA 1
ATOM 1231 C C . PHE A 1 152 ? 13.537 -10.293 21.264 1.00 79.44 152 PHE A C 1
ATOM 1233 O O . PHE A 1 152 ? 14.609 -10.877 21.184 1.00 79.44 152 PHE A O 1
ATOM 1240 N N . SER A 1 153 ? 12.527 -10.556 20.429 1.00 80.56 153 SER A N 1
ATOM 1241 C CA . SER A 1 153 ? 12.590 -11.571 19.366 1.00 80.56 153 SER A CA 1
ATOM 1242 C C . SER A 1 153 ? 13.596 -11.260 18.256 1.00 80.56 153 SER A C 1
ATOM 1244 O O . SER A 1 153 ? 14.042 -12.186 17.595 1.00 80.56 153 SER A O 1
ATOM 1246 N N . TYR A 1 154 ? 13.941 -9.988 18.032 1.00 74.88 154 TYR A N 1
ATOM 1247 C CA . TYR A 1 154 ? 14.994 -9.593 17.085 1.00 74.88 154 TYR A CA 1
ATOM 1248 C C . TYR A 1 154 ? 16.395 -9.538 17.717 1.00 74.88 154 TYR A C 1
ATOM 1250 O O . TYR A 1 154 ? 17.382 -9.470 16.988 1.00 74.88 154 TYR A O 1
ATOM 1258 N N . CYS A 1 155 ? 16.490 -9.537 19.050 1.00 67.94 155 CYS A N 1
ATOM 1259 C CA . CYS A 1 155 ? 17.757 -9.543 19.788 1.00 67.94 155 CYS A CA 1
ATOM 1260 C C . CYS A 1 155 ? 18.250 -10.951 20.173 1.00 67.94 155 CYS A C 1
ATOM 1262 O O . CYS A 1 155 ? 19.398 -11.068 20.603 1.00 67.94 155 CYS A O 1
ATOM 1264 N N . VAL A 1 156 ? 17.404 -11.981 20.067 1.00 56.50 156 VAL A N 1
ATOM 1265 C CA . VAL A 1 156 ? 17.741 -13.402 20.292 1.00 56.50 156 VAL A CA 1
ATOM 1266 C C . VAL A 1 156 ? 17.986 -14.082 18.954 1.00 56.50 156 VAL A C 1
ATOM 1268 O O . VAL A 1 156 ? 18.992 -14.817 18.860 1.00 56.50 156 VAL A O 1
#

Secondary structure (DSSP, 8-state):
-HHHHHHHHHHHHHHHHHHHHH--S--HHHHHHHHHHHHHHHHHHHHHHHHHHIIIIITSSS--HHHHHHHHHHHHHHHHHHHHHHHHHTS-----HHHHHHHHTTSS--TT-HHHHHHHHHHHHHHHTHHHHH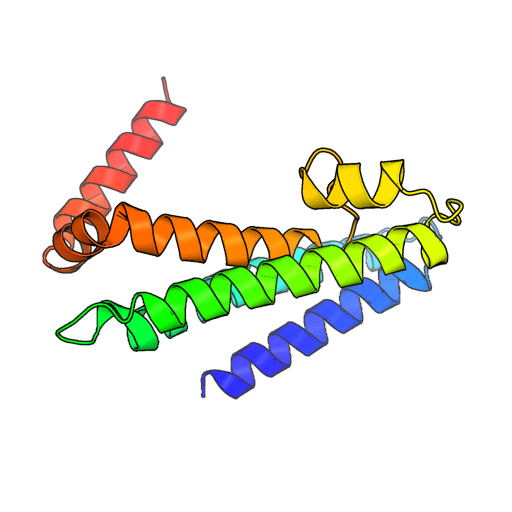HHHH-HHHHHHHHHHHHHHHH-

Sequence (156 aa):
MIDIKKGILVLGMLLAHCIQFFYSGSNLLLKCISEYANLVTFSGFFFCFGYVSWLAYFKKENLPVEKMLKTAFKCYVAFVLSGVVFKLFVEREGFSYVLVESIILLQDIPGYSEFLISFSVITLLSLFLSNQIEIMTRNFRWVLVSFSILIFSYCV

Radius of gyration: 18.6 Å; chains: 1; bounding box: 44×35×52 Å